Protein AF-A0A497FT63-F1 (afdb_monomer_lite)

pLDDT: mean 90.37, std 14.23, range [38.81, 98.62]

Radius of gyration: 15.06 Å; chains: 1; bounding box: 35×51×37 Å

Secondary structure (DSSP, 8-state):
----PPPHHHHHHHHHHHHHH-TT--HHHHHHHHT--HHHHHHHHHHHHHHHHH-TTS-HHHHHHHHHHHTTEEEEETTEEEEE--GGGT--SSEEEEEE-SS-EEEGGGGSTTHHHHHTT--HHHHHHHHHHHHHHH--

Structure (mmCIF, N/CA/C/O backbone):
data_AF-A0A497FT63-F1
#
_entry.id   AF-A0A497FT63-F1
#
loop_
_atom_site.group_PDB
_atom_site.id
_atom_site.type_symbol
_atom_site.label_atom_id
_atom_site.label_alt_id
_atom_site.label_comp_id
_atom_site.label_asym_id
_atom_site.label_entity_id
_atom_site.label_seq_id
_atom_site.pdbx_PDB_ins_code
_atom_site.Cartn_x
_atom_site.Cartn_y
_atom_site.Cartn_z
_atom_site.occupancy
_atom_site.B_iso_or_equiv
_atom_site.auth_seq_id
_atom_site.auth_comp_id
_atom_site.auth_asym_id
_atom_site.auth_atom_id
_atom_site.pdbx_PDB_model_num
ATOM 1 N N . MET A 1 1 ? -4.016 35.307 3.237 1.00 38.81 1 MET A N 1
ATOM 2 C CA . MET A 1 1 ? -3.147 34.121 3.041 1.00 38.81 1 MET A CA 1
ATOM 3 C C . MET A 1 1 ? -4.012 32.867 3.019 1.00 38.81 1 MET A C 1
ATOM 5 O O . MET A 1 1 ? -4.552 32.500 4.054 1.00 38.81 1 MET A O 1
ATOM 9 N N . LEU A 1 2 ? -4.182 32.224 1.861 1.00 43.06 2 LEU A N 1
ATOM 10 C CA . LEU A 1 2 ? -4.848 30.920 1.777 1.00 43.06 2 LEU A CA 1
ATOM 11 C C . LEU A 1 2 ? -3.955 29.878 2.469 1.00 43.06 2 LEU A C 1
ATOM 13 O O . LEU A 1 2 ? -2.814 29.674 2.051 1.00 43.06 2 LEU A O 1
ATOM 17 N N . LYS A 1 3 ? -4.440 29.247 3.548 1.00 43.47 3 LYS A N 1
ATOM 18 C CA . LYS A 1 3 ? -3.761 28.096 4.163 1.00 43.47 3 LYS A CA 1
ATOM 19 C C . LYS A 1 3 ? -3.584 27.040 3.071 1.00 43.47 3 LYS A C 1
ATOM 21 O O . LYS A 1 3 ? -4.569 26.527 2.552 1.00 43.47 3 LYS A O 1
ATOM 26 N N . LYS A 1 4 ? -2.337 26.751 2.692 1.00 49.94 4 LYS A N 1
ATOM 27 C CA . LYS A 1 4 ? -2.028 25.736 1.679 1.00 49.94 4 LYS A CA 1
ATOM 28 C C . LYS A 1 4 ? -2.544 24.397 2.203 1.00 49.94 4 LYS A C 1
ATOM 30 O O . LYS A 1 4 ? -2.041 23.909 3.213 1.00 49.94 4 LYS A O 1
ATOM 35 N N . GLU A 1 5 ? -3.581 23.862 1.567 1.00 61.50 5 GLU A N 1
ATOM 36 C CA . GLU A 1 5 ? -4.212 22.619 1.995 1.00 61.50 5 GLU A CA 1
ATOM 37 C C . GLU A 1 5 ? -3.162 21.499 2.074 1.00 61.50 5 GLU A C 1
ATOM 39 O O . GLU A 1 5 ? -2.316 21.336 1.188 1.00 61.50 5 GLU A O 1
ATOM 44 N N . GLU A 1 6 ? -3.156 20.756 3.180 1.00 73.94 6 GLU A N 1
ATOM 45 C CA . GLU A 1 6 ? -2.192 19.681 3.380 1.00 73.94 6 GLU A CA 1
ATOM 46 C C . GLU A 1 6 ? -2.444 18.551 2.368 1.00 73.94 6 GLU A C 1
ATOM 48 O O . GLU A 1 6 ? -3.529 17.967 2.340 1.00 73.94 6 GLU A O 1
ATOM 53 N N . SER A 1 7 ? -1.422 18.219 1.563 1.00 88.12 7 SER A N 1
ATOM 54 C CA . SER A 1 7 ? -1.468 17.109 0.597 1.00 88.12 7 SER A CA 1
ATOM 55 C C . SER A 1 7 ? -2.006 15.834 1.252 1.00 88.12 7 SER A C 1
ATOM 57 O O . SER A 1 7 ? -1.551 15.438 2.329 1.00 88.12 7 SER A O 1
ATOM 59 N N . ARG A 1 8 ? -2.915 15.137 0.557 1.00 93.62 8 ARG A N 1
ATOM 60 C CA . ARG A 1 8 ? -3.454 13.829 0.972 1.00 93.62 8 ARG A CA 1
ATOM 61 C C . ARG A 1 8 ? -2.347 12.859 1.397 1.00 93.62 8 ARG A C 1
ATOM 63 O O . ARG A 1 8 ? -2.520 12.119 2.359 1.00 93.62 8 ARG A O 1
ATOM 70 N N . VAL A 1 9 ? -1.192 12.884 0.727 1.00 94.38 9 VAL A N 1
ATOM 71 C CA . VAL A 1 9 ? -0.053 12.011 1.052 1.00 94.38 9 VAL A CA 1
ATOM 72 C C . VAL A 1 9 ? 0.530 12.327 2.433 1.00 94.38 9 VAL A C 1
ATOM 74 O O . VAL A 1 9 ? 0.893 11.407 3.162 1.00 94.38 9 VAL A O 1
ATOM 77 N N . LYS A 1 10 ? 0.587 13.604 2.830 1.00 94.75 10 LYS A N 1
ATOM 78 C CA . LYS A 1 10 ? 1.082 14.017 4.154 1.00 94.75 10 LYS A CA 1
ATOM 79 C C . LYS A 1 10 ? 0.129 13.598 5.277 1.00 94.75 10 LYS A C 1
ATOM 81 O O . LYS A 1 10 ? 0.593 13.028 6.266 1.00 94.75 10 LYS A O 1
ATOM 86 N N . LYS A 1 11 ? -1.185 13.756 5.073 1.00 95.25 11 LYS A N 1
ATOM 87 C CA . LYS A 1 11 ? -2.217 13.249 5.999 1.00 95.25 11 LYS A CA 1
ATOM 88 C C . LYS A 1 11 ? -2.091 11.735 6.191 1.00 95.25 11 LYS A C 1
ATOM 90 O O . LYS A 1 11 ? -1.981 11.255 7.318 1.00 95.25 11 LYS A O 1
ATOM 95 N N . LEU A 1 12 ? -1.979 10.992 5.086 1.00 97.38 12 LEU A N 1
ATOM 96 C CA . LEU A 1 12 ? -1.761 9.542 5.113 1.00 97.38 12 LEU A CA 1
ATOM 97 C C . LEU A 1 12 ? -0.451 9.161 5.810 1.00 97.38 12 LEU A C 1
ATOM 99 O O . LEU A 1 12 ? -0.429 8.217 6.591 1.00 97.38 12 LEU A O 1
ATOM 103 N N . LEU A 1 13 ? 0.638 9.899 5.589 1.00 96.88 13 LEU A N 1
ATOM 104 C CA . LEU A 1 13 ? 1.902 9.674 6.294 1.00 96.88 13 LEU A CA 1
ATOM 105 C C . LEU A 1 13 ? 1.762 9.835 7.808 1.00 96.88 13 LEU A C 1
ATOM 107 O O . LEU A 1 13 ? 2.331 9.039 8.554 1.00 96.88 13 LEU A O 1
ATOM 111 N N . LYS A 1 14 ? 1.026 10.852 8.266 1.00 96.69 14 LYS A N 1
ATOM 112 C CA . LYS A 1 14 ? 0.756 11.060 9.692 1.00 96.69 14 LYS A CA 1
ATOM 113 C C . LYS A 1 14 ? -0.067 9.901 10.263 1.00 96.69 14 LYS A C 1
ATOM 115 O O . LYS A 1 14 ? 0.342 9.322 11.265 1.00 96.69 14 LYS A O 1
ATOM 120 N N . ALA A 1 15 ? -1.139 9.505 9.578 1.00 97.50 15 ALA A N 1
ATOM 121 C CA . ALA A 1 15 ? -1.980 8.380 9.983 1.00 97.50 15 ALA A CA 1
ATOM 122 C C . ALA A 1 15 ? -1.206 7.055 10.047 1.00 97.50 15 ALA A C 1
ATOM 124 O O . ALA A 1 15 ? -1.251 6.356 11.053 1.00 97.50 15 ALA A O 1
ATOM 125 N N . MET A 1 16 ? -0.424 6.732 9.014 1.00 97.81 16 MET A N 1
ATOM 126 C CA . MET A 1 16 ? 0.343 5.484 8.975 1.00 97.81 16 MET A CA 1
ATOM 127 C C . MET A 1 16 ? 1.491 5.466 9.992 1.00 97.81 16 MET A C 1
ATOM 129 O O . MET A 1 16 ? 1.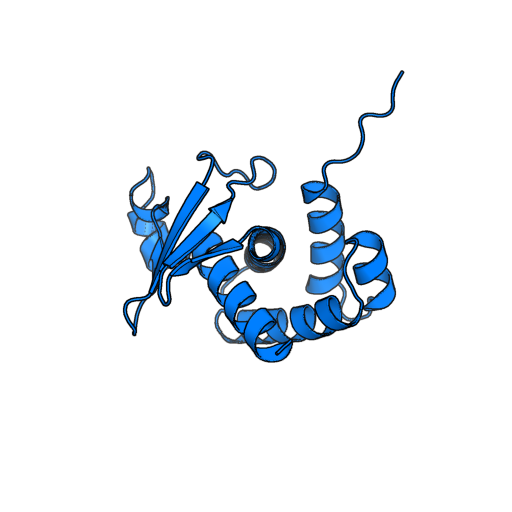845 4.402 10.488 1.00 97.81 16 MET A O 1
ATOM 133 N N . ARG A 1 17 ? 2.069 6.624 10.346 1.00 97.50 17 ARG A N 1
ATOM 134 C CA . ARG A 1 17 ? 3.027 6.706 11.463 1.00 97.50 17 ARG A CA 1
ATOM 135 C C . ARG A 1 17 ? 2.373 6.330 12.783 1.00 97.50 17 ARG A C 1
ATOM 137 O O . ARG A 1 17 ? 2.975 5.556 13.517 1.00 97.50 17 ARG A O 1
ATOM 144 N N . LEU A 1 18 ? 1.178 6.854 13.061 1.00 97.06 18 LEU A N 1
ATOM 145 C CA . LEU A 1 18 ? 0.424 6.488 14.261 1.00 97.06 18 LEU A CA 1
ATOM 146 C C . LEU A 1 18 ? 0.135 4.987 14.262 1.00 97.06 18 LEU A C 1
ATOM 148 O O . LEU A 1 18 ? 0.519 4.307 15.206 1.00 97.06 18 LEU A O 1
ATOM 152 N N . LEU A 1 19 ? -0.415 4.469 13.161 1.00 96.75 19 LEU A N 1
ATOM 153 C CA . LEU A 1 19 ? -0.776 3.058 13.019 1.00 96.75 19 LEU A CA 1
ATOM 154 C C . LEU A 1 19 ? 0.404 2.100 13.261 1.00 96.75 19 LEU A C 1
ATOM 156 O O . LEU A 1 19 ? 0.239 1.052 13.874 1.00 96.75 19 LEU A O 1
ATOM 160 N N . VAL A 1 20 ? 1.596 2.447 12.763 1.00 96.00 20 VAL A N 1
ATOM 161 C CA . VAL A 1 20 ? 2.776 1.564 12.798 1.00 96.00 20 VAL A CA 1
ATOM 162 C C . VAL A 1 20 ? 3.590 1.698 14.088 1.00 96.00 20 VAL A C 1
ATOM 164 O O . VAL A 1 20 ? 4.219 0.717 14.498 1.00 96.00 20 VAL A O 1
ATOM 167 N N . LYS A 1 21 ? 3.630 2.895 14.693 1.00 94.44 21 LYS A N 1
ATOM 168 C CA . LYS A 1 21 ? 4.501 3.202 15.842 1.00 94.44 21 LYS A CA 1
ATOM 169 C C . LYS A 1 21 ? 3.789 3.236 17.188 1.00 94.44 21 LYS A C 1
ATOM 171 O O . LYS A 1 21 ? 4.457 3.087 18.203 1.00 94.44 21 LYS A O 1
ATOM 176 N N . ASN A 1 22 ? 2.480 3.473 17.212 1.00 92.31 22 ASN A N 1
ATOM 177 C CA . ASN A 1 22 ? 1.711 3.506 18.447 1.00 92.31 22 ASN A CA 1
ATOM 178 C C . ASN A 1 22 ? 0.797 2.280 18.510 1.00 92.31 22 ASN A C 1
ATOM 180 O O . ASN A 1 22 ? -0.265 2.253 17.893 1.00 92.31 22 ASN A O 1
ATOM 184 N N . SER A 1 23 ? 1.203 1.270 19.277 1.00 83.94 23 SER A N 1
ATOM 185 C CA . SER A 1 23 ? 0.423 0.039 19.451 1.00 83.94 23 SER A CA 1
ATOM 186 C C . SER A 1 23 ? -0.942 0.270 20.107 1.00 83.94 23 SER A C 1
ATOM 188 O O . SER A 1 23 ? -1.828 -0.558 19.934 1.00 83.94 23 SER A O 1
ATOM 190 N N . PHE A 1 24 ? -1.124 1.390 20.813 1.00 89.88 24 PHE A N 1
ATOM 191 C CA . PHE A 1 24 ? -2.349 1.725 21.540 1.00 89.88 24 PHE A CA 1
ATOM 192 C C . PHE A 1 24 ? -3.268 2.693 20.786 1.00 89.88 24 PHE A C 1
ATOM 194 O O . PHE A 1 24 ? -4.333 3.027 21.295 1.00 89.88 24 PHE A O 1
ATOM 201 N N . VAL A 1 25 ? -2.880 3.173 19.595 1.00 94.44 25 VAL A N 1
ATOM 202 C CA . 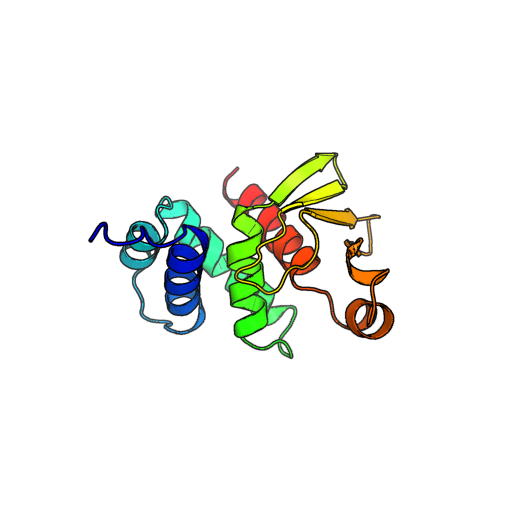VAL A 1 25 ? -3.754 4.077 18.833 1.00 94.44 25 VAL A CA 1
ATOM 203 C C . VAL A 1 25 ? -5.017 3.344 18.394 1.00 94.44 25 VAL A C 1
ATOM 205 O O . VAL A 1 25 ? -4.933 2.249 17.825 1.00 94.44 25 VAL A O 1
ATOM 208 N N . LEU A 1 26 ? -6.166 3.978 18.611 1.00 96.12 26 LEU A N 1
ATOM 209 C CA . LEU A 1 26 ? -7.457 3.481 18.153 1.00 96.12 26 LEU A CA 1
ATOM 210 C C . LEU A 1 26 ? -7.541 3.510 16.622 1.00 96.12 26 LEU A C 1
ATOM 212 O O . LEU A 1 26 ? -7.081 4.448 15.963 1.00 96.12 26 LEU A O 1
ATOM 216 N N . ASP A 1 27 ? -8.145 2.477 16.038 1.00 96.75 27 ASP A N 1
ATOM 217 C CA . ASP A 1 27 ? -8.300 2.386 14.583 1.00 96.75 27 ASP A CA 1
ATOM 218 C C . ASP A 1 27 ? -9.231 3.477 14.041 1.00 96.75 27 ASP A C 1
ATOM 220 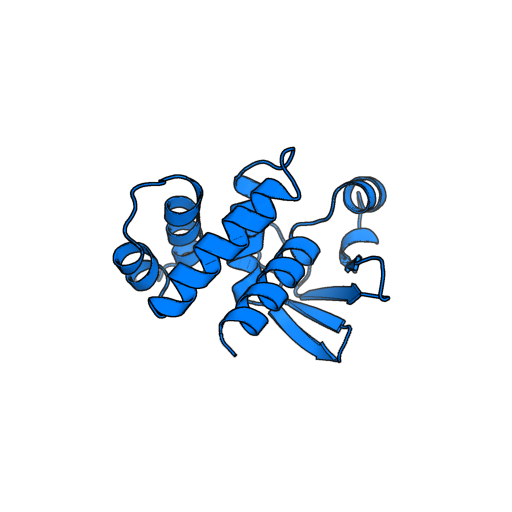O O . ASP A 1 27 ? -9.040 3.951 12.922 1.00 96.75 27 ASP A O 1
ATOM 224 N N . GLU A 1 28 ? -10.194 3.922 14.844 1.00 97.62 28 GLU A N 1
ATOM 225 C CA . GLU A 1 28 ? -11.133 5.003 14.552 1.00 97.62 28 GLU A CA 1
ATOM 226 C C . GLU A 1 28 ? -10.413 6.346 14.361 1.00 97.62 28 GLU A C 1
ATOM 228 O O . GLU A 1 28 ? -10.725 7.102 13.432 1.00 97.62 28 GLU A O 1
ATOM 233 N N . GLU A 1 29 ? -9.402 6.625 15.187 1.00 96.88 29 GLU A N 1
ATOM 234 C CA . GLU A 1 29 ? -8.579 7.833 15.072 1.00 96.88 29 GLU A CA 1
ATOM 235 C C . GLU A 1 29 ? -7.766 7.817 13.775 1.00 96.88 29 GLU A C 1
ATOM 237 O O . GLU A 1 29 ? -7.730 8.799 13.025 1.00 96.88 29 GLU A O 1
ATOM 242 N N . VAL A 1 30 ? -7.143 6.674 13.473 1.00 97.44 30 VAL A N 1
ATOM 243 C CA . VAL A 1 30 ? -6.375 6.491 12.237 1.00 97.44 30 VAL A CA 1
ATOM 244 C C . VAL A 1 30 ? -7.290 6.581 11.015 1.00 97.44 30 VAL A C 1
ATOM 246 O O . VAL A 1 30 ? -6.919 7.224 10.033 1.00 97.44 30 VAL A O 1
ATOM 249 N N . ALA A 1 31 ? -8.481 5.980 11.068 1.00 97.50 31 ALA A N 1
ATOM 250 C CA . ALA A 1 31 ? -9.474 6.008 9.996 1.00 97.50 31 ALA A CA 1
ATOM 251 C C . ALA A 1 31 ? -9.917 7.439 9.683 1.00 97.50 31 ALA A C 1
ATOM 253 O O . ALA A 1 31 ? -9.872 7.856 8.522 1.00 97.50 31 ALA A O 1
ATOM 254 N N . THR A 1 32 ? -10.237 8.211 10.723 1.00 96.81 32 THR A N 1
ATOM 255 C CA . THR A 1 32 ? -10.628 9.621 10.609 1.00 96.81 32 THR A CA 1
ATOM 256 C C . THR A 1 32 ? -9.508 10.457 9.997 1.00 96.81 32 THR A C 1
ATOM 258 O O . THR A 1 32 ? -9.728 11.181 9.026 1.00 96.81 32 THR A O 1
ATOM 261 N N . LEU A 1 33 ? -8.276 10.314 10.496 1.00 95.38 33 LEU A N 1
ATOM 262 C CA . LEU A 1 33 ? -7.131 11.074 9.991 1.00 95.38 33 LEU A CA 1
ATOM 263 C C . LEU A 1 33 ? -6.752 10.699 8.548 1.00 95.38 33 LEU A C 1
ATOM 265 O O . LEU A 1 33 ? -6.335 11.557 7.767 1.00 95.38 33 LEU A O 1
ATOM 269 N N . ALA A 1 34 ? -6.866 9.418 8.194 1.00 95.12 34 ALA A N 1
ATOM 270 C CA . ALA A 1 34 ? -6.532 8.913 6.866 1.00 95.12 34 ALA A CA 1
ATOM 271 C C . ALA A 1 34 ? -7.646 9.136 5.828 1.00 95.12 34 ALA A C 1
ATOM 273 O O . ALA A 1 34 ? -7.375 9.030 4.628 1.00 95.12 34 ALA A O 1
ATOM 274 N N . GLY A 1 35 ? -8.880 9.410 6.266 1.00 95.94 35 GLY A N 1
ATOM 275 C CA . GLY A 1 35 ? -10.064 9.385 5.407 1.00 95.94 35 GLY A CA 1
ATOM 276 C C . GLY A 1 35 ? -10.342 7.984 4.851 1.00 95.94 35 GLY A C 1
ATOM 277 O O . GLY A 1 35 ? -10.648 7.837 3.668 1.00 95.94 35 GLY A O 1
ATOM 278 N N . LEU A 1 36 ? -10.154 6.949 5.675 1.00 96.44 36 LEU A N 1
ATOM 279 C CA . LEU A 1 36 ? -10.388 5.543 5.332 1.00 96.44 36 LEU A CA 1
ATOM 280 C C . LEU A 1 36 ? -11.559 4.987 6.144 1.00 96.44 36 LEU A C 1
ATOM 282 O O . LEU A 1 36 ? -11.888 5.501 7.208 1.00 96.44 36 LEU A O 1
ATOM 286 N N . LYS A 1 37 ? -12.172 3.900 5.671 1.00 97.50 37 LYS A N 1
ATOM 287 C CA . LYS A 1 37 ? -13.168 3.172 6.468 1.00 97.50 37 LYS A CA 1
ATOM 288 C C . LYS A 1 37 ? -12.474 2.442 7.622 1.00 97.50 37 LYS A C 1
ATOM 290 O O . LYS A 1 37 ? -11.387 1.899 7.432 1.00 97.50 37 LYS A O 1
ATOM 295 N N . LEU A 1 38 ? -13.140 2.333 8.774 1.00 97.69 38 LEU A N 1
ATOM 296 C CA . LEU A 1 38 ? -12.619 1.618 9.949 1.00 97.69 38 LEU A CA 1
ATOM 297 C C . LEU A 1 38 ? -12.153 0.191 9.612 1.00 97.69 38 LEU A C 1
ATOM 299 O O . LEU A 1 38 ? -11.045 -0.204 9.963 1.00 97.69 38 LEU A O 1
ATOM 303 N N . LEU A 1 39 ? -12.961 -0.553 8.848 1.00 97.38 39 LEU A N 1
ATOM 304 C CA . LEU A 1 39 ? -12.615 -1.906 8.400 1.00 97.38 39 LEU A CA 1
ATOM 305 C C . LEU A 1 39 ? -11.314 -1.940 7.579 1.00 97.38 39 LEU A C 1
ATOM 307 O O . LEU A 1 39 ? -10.506 -2.850 7.738 1.00 97.38 39 LEU A O 1
ATOM 311 N N . GLN A 1 40 ? -11.074 -0.932 6.732 1.00 97.50 40 GLN A N 1
ATOM 312 C CA . GLN A 1 40 ? -9.835 -0.851 5.953 1.00 97.50 40 GLN A CA 1
ATOM 313 C C . GLN A 1 40 ? -8.620 -0.639 6.857 1.00 97.50 40 GLN A C 1
ATOM 315 O O . GLN A 1 40 ? -7.566 -1.201 6.577 1.00 97.50 40 GLN A O 1
ATOM 320 N N . VAL A 1 41 ? -8.756 0.146 7.930 1.00 98.12 41 VAL A N 1
ATOM 321 C CA . VAL A 1 41 ? -7.671 0.375 8.895 1.00 98.12 41 VAL A CA 1
ATOM 322 C C . VAL A 1 41 ? -7.368 -0.883 9.701 1.00 98.12 41 VAL A C 1
ATOM 324 O O . VAL A 1 41 ? -6.197 -1.244 9.792 1.00 98.12 41 VAL A O 1
ATOM 327 N N . LYS A 1 42 ? -8.394 -1.590 10.193 1.00 97.69 42 LYS A N 1
ATOM 328 C CA . LYS A 1 42 ? -8.241 -2.875 10.901 1.00 97.69 42 LYS A CA 1
ATOM 329 C C . LYS A 1 42 ? -7.472 -3.893 10.059 1.00 97.69 42 LYS A C 1
ATOM 331 O O . LYS A 1 42 ? -6.411 -4.367 10.458 1.00 97.69 42 LYS A O 1
ATOM 336 N N . VAL A 1 43 ? -7.936 -4.122 8.828 1.00 98.25 43 VAL A N 1
ATOM 337 C CA . VAL A 1 43 ? -7.264 -5.024 7.879 1.00 98.25 43 VAL A CA 1
ATOM 338 C C . VAL A 1 43 ? -5.847 -4.545 7.563 1.00 98.25 43 VAL A C 1
ATOM 340 O O . VAL A 1 43 ? -4.920 -5.351 7.474 1.00 98.25 43 VAL A O 1
ATOM 343 N N . LEU A 1 44 ? -5.641 -3.237 7.391 1.00 97.88 44 LEU A N 1
ATOM 344 C CA . LEU A 1 44 ? -4.312 -2.696 7.129 1.00 97.88 44 LEU A CA 1
ATOM 345 C C . LEU A 1 44 ? -3.365 -2.937 8.312 1.00 97.88 44 LEU A C 1
ATOM 347 O O . LEU A 1 44 ? -2.225 -3.326 8.077 1.00 97.88 44 LEU A O 1
ATOM 351 N N . ARG A 1 45 ? -3.818 -2.770 9.560 1.00 97.62 45 ARG A N 1
ATOM 352 C CA . ARG A 1 45 ? -3.021 -3.051 10.764 1.00 97.62 45 ARG A CA 1
ATOM 353 C C . ARG A 1 45 ? -2.511 -4.488 10.770 1.00 97.62 45 ARG A C 1
ATOM 355 O O . ARG A 1 45 ? -1.308 -4.701 10.909 1.00 97.62 45 ARG A O 1
ATOM 362 N N . GLU A 1 46 ? -3.402 -5.450 10.547 1.00 97.50 46 GLU A N 1
ATOM 363 C CA . GLU A 1 46 ? -3.060 -6.875 10.471 1.00 97.50 46 GLU A CA 1
ATOM 364 C C . GLU A 1 46 ? -2.050 -7.152 9.350 1.00 97.50 46 GLU A C 1
ATOM 366 O O . GLU A 1 46 ? -1.000 -7.750 9.574 1.00 97.50 46 GLU A O 1
ATOM 371 N N . VAL A 1 47 ? -2.314 -6.643 8.140 1.00 98.38 47 VAL A N 1
ATOM 372 C CA . VAL A 1 47 ? -1.426 -6.819 6.978 1.00 98.38 47 VAL A CA 1
ATOM 373 C C . VAL A 1 47 ? -0.037 -6.223 7.225 1.00 98.38 47 VAL A C 1
ATOM 375 O O . VAL A 1 47 ? 0.962 -6.794 6.783 1.00 98.38 47 VAL A O 1
ATOM 378 N N . LEU A 1 48 ? 0.054 -5.068 7.888 1.00 98.00 48 LEU A N 1
ATOM 379 C CA . LEU A 1 48 ? 1.336 -4.448 8.226 1.00 98.00 48 LEU A CA 1
ATOM 380 C C . LEU A 1 48 ? 2.063 -5.214 9.337 1.00 98.00 48 LEU A C 1
A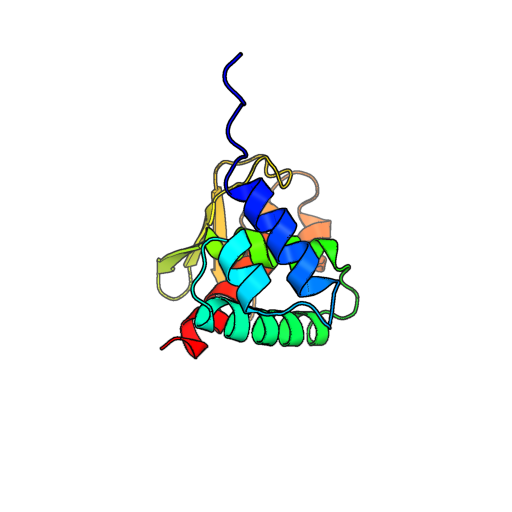TOM 382 O O . LEU A 1 48 ? 3.293 -5.282 9.297 1.00 98.00 48 LEU A O 1
ATOM 386 N N . GLY A 1 49 ? 1.326 -5.829 10.267 1.00 97.12 49 GLY A N 1
ATOM 387 C CA . GLY A 1 49 ? 1.856 -6.798 11.227 1.00 97.12 49 GLY A CA 1
ATOM 388 C C . GLY A 1 49 ? 2.508 -7.990 10.526 1.00 97.12 49 GLY A C 1
ATOM 389 O O . GLY A 1 49 ? 3.697 -8.239 10.729 1.00 97.12 49 GLY A O 1
ATOM 390 N N . ASP A 1 50 ? 1.790 -8.641 9.605 1.00 97.62 50 ASP A N 1
ATOM 391 C CA . ASP A 1 50 ? 2.329 -9.743 8.792 1.00 97.62 50 ASP A CA 1
ATOM 392 C C . ASP A 1 50 ? 3.572 -9.309 8.005 1.00 97.62 50 ASP A C 1
ATOM 394 O O . ASP A 1 50 ? 4.566 -10.030 7.921 1.00 97.62 50 ASP A O 1
ATOM 398 N N . LEU A 1 51 ? 3.532 -8.113 7.407 1.00 96.69 51 LEU A N 1
ATOM 399 C CA . LEU A 1 51 ? 4.651 -7.587 6.630 1.00 96.69 51 LEU A CA 1
ATOM 400 C C . LEU A 1 51 ? 5.897 -7.390 7.505 1.00 96.69 51 LEU A C 1
ATOM 402 O O . LEU A 1 51 ? 7.004 -7.672 7.047 1.00 96.69 51 LEU A O 1
ATOM 406 N N . ARG A 1 52 ? 5.726 -6.926 8.750 1.00 96.25 52 ARG A N 1
ATOM 407 C CA . ARG A 1 52 ? 6.819 -6.776 9.719 1.00 96.25 52 ARG A CA 1
ATOM 408 C C . ARG A 1 52 ? 7.428 -8.132 10.078 1.00 96.25 52 ARG A C 1
ATOM 410 O O . ARG A 1 52 ? 8.650 -8.236 10.116 1.00 96.25 52 ARG A O 1
ATOM 417 N N . LEU A 1 53 ? 6.602 -9.164 10.263 1.00 96.25 53 LEU A N 1
ATOM 418 C CA . LEU A 1 53 ? 7.065 -10.530 10.539 1.00 96.25 53 LEU A CA 1
ATOM 419 C C . LEU A 1 53 ? 7.823 -11.142 9.354 1.00 96.25 53 LEU A C 1
ATOM 421 O O . LEU A 1 53 ? 8.846 -11.791 9.547 1.00 96.25 53 LEU A O 1
ATOM 425 N N . LEU A 1 54 ? 7.368 -10.896 8.121 1.00 94.81 54 LEU A N 1
ATOM 426 C CA . LEU A 1 54 ? 8.047 -11.370 6.908 1.00 94.81 54 LEU A CA 1
ATOM 427 C C . LEU A 1 54 ? 9.386 -10.662 6.652 1.00 94.81 54 LEU A C 1
ATOM 429 O O . LEU A 1 54 ? 10.264 -11.217 5.992 1.00 94.81 54 LEU A O 1
ATOM 433 N N . PHE A 1 55 ? 9.542 -9.429 7.137 1.00 94.31 55 PHE A N 1
ATOM 434 C CA . PHE A 1 55 ? 10.719 -8.598 6.888 1.00 94.31 55 PHE A CA 1
ATOM 435 C C . PHE A 1 55 ? 11.245 -7.938 8.175 1.00 94.31 55 PHE A C 1
ATOM 437 O O . PHE A 1 55 ? 11.283 -6.707 8.256 1.00 94.31 55 PHE A O 1
ATOM 444 N N . PRO A 1 56 ? 11.726 -8.722 9.158 1.00 94.12 56 PRO A N 1
ATOM 445 C CA . PRO A 1 56 ? 12.068 -8.216 10.492 1.00 94.12 56 PRO A CA 1
ATOM 446 C C . PRO A 1 56 ? 13.255 -7.242 10.490 1.00 94.12 56 PRO A C 1
ATOM 448 O O . PRO A 1 56 ? 13.363 -6.382 11.355 1.00 94.12 56 PRO A O 1
ATOM 451 N N . SER A 1 57 ? 14.133 -7.323 9.486 1.00 92.38 57 SER A N 1
ATOM 452 C CA . SER A 1 57 ? 15.275 -6.411 9.327 1.00 92.38 57 SER A CA 1
ATOM 453 C C . SER A 1 57 ? 14.910 -5.057 8.701 1.00 92.38 57 SER A C 1
ATOM 455 O O . SER A 1 57 ? 15.790 -4.218 8.480 1.00 92.38 57 SER A O 1
ATOM 457 N N . LYS A 1 58 ? 13.637 -4.827 8.347 1.00 93.19 58 LYS A N 1
ATOM 458 C CA . LYS A 1 58 ? 13.194 -3.568 7.739 1.00 93.19 58 LYS A CA 1
ATOM 459 C C . LYS A 1 58 ? 12.793 -2.544 8.794 1.00 93.19 58 LYS A C 1
ATOM 461 O O . LYS A 1 58 ? 12.021 -2.864 9.689 1.00 93.19 58 LYS A O 1
ATOM 466 N N . PRO A 1 59 ? 13.236 -1.283 8.649 1.00 95.00 59 PRO A N 1
ATOM 467 C CA . PRO A 1 59 ? 12.835 -0.231 9.570 1.00 95.00 59 PRO A CA 1
ATOM 468 C C . PRO A 1 59 ? 11.362 0.143 9.372 1.00 95.00 59 PRO A C 1
ATOM 470 O O . PRO A 1 59 ? 10.834 0.067 8.259 1.00 95.00 59 PRO A O 1
ATOM 473 N N . ASP A 1 60 ? 10.733 0.691 10.413 1.00 96.12 60 ASP A N 1
ATOM 474 C CA . ASP A 1 60 ? 9.354 1.200 10.358 1.00 96.12 60 ASP A CA 1
ATOM 475 C C . ASP A 1 60 ? 9.113 2.176 9.209 1.00 96.12 60 ASP A C 1
ATOM 477 O O . ASP A 1 60 ? 8.047 2.181 8.601 1.00 96.12 60 ASP A O 1
ATOM 481 N N . SER A 1 61 ? 10.108 3.001 8.870 1.00 95.88 61 SER A N 1
ATOM 482 C CA . SER A 1 61 ? 10.005 3.949 7.758 1.00 95.88 61 SER A CA 1
ATOM 483 C C . SER A 1 61 ? 9.727 3.255 6.421 1.00 95.88 61 SER A C 1
ATOM 485 O O . SER A 1 61 ? 9.036 3.821 5.574 1.00 95.88 61 SER A O 1
ATOM 487 N N . TRP A 1 62 ? 10.210 2.024 6.229 1.00 96.31 62 TRP A N 1
ATOM 488 C CA . TRP A 1 62 ? 9.921 1.208 5.053 1.00 96.31 62 TRP A CA 1
ATOM 489 C C . TRP A 1 62 ? 8.479 0.680 5.082 1.00 96.31 62 TRP A C 1
ATOM 491 O O . TRP A 1 62 ? 7.785 0.795 4.072 1.00 96.31 62 TRP A O 1
ATOM 501 N N . ILE A 1 63 ? 8.001 0.210 6.241 1.00 97.62 63 ILE A N 1
ATOM 502 C CA . ILE A 1 63 ? 6.622 -0.275 6.440 1.00 97.62 63 ILE A CA 1
ATOM 503 C C . ILE A 1 63 ? 5.612 0.862 6.234 1.00 97.62 63 ILE A C 1
ATOM 505 O O . ILE A 1 63 ? 4.684 0.731 5.441 1.00 97.62 63 ILE A O 1
ATOM 509 N N . ILE A 1 64 ? 5.836 2.018 6.866 1.00 98.25 64 ILE A N 1
ATOM 510 C CA . ILE A 1 64 ? 4.990 3.217 6.739 1.00 98.25 64 ILE A CA 1
ATOM 511 C C . ILE A 1 64 ? 4.895 3.649 5.273 1.00 98.25 64 ILE A C 1
ATOM 513 O O . ILE A 1 64 ? 3.815 3.937 4.758 1.00 98.25 64 ILE A O 1
ATOM 517 N N . ARG A 1 65 ? 6.031 3.674 4.569 1.00 97.56 65 ARG A N 1
ATOM 518 C CA . ARG A 1 65 ? 6.080 4.025 3.146 1.00 97.56 65 ARG A CA 1
ATOM 519 C C . ARG A 1 65 ? 5.349 3.013 2.266 1.00 97.56 65 ARG A C 1
ATOM 521 O O . ARG A 1 65 ? 4.737 3.429 1.284 1.00 97.56 65 ARG A O 1
ATOM 528 N N . ALA A 1 66 ? 5.424 1.721 2.584 1.00 97.88 66 ALA A N 1
ATOM 529 C CA . ALA A 1 66 ? 4.673 0.678 1.890 1.00 97.88 66 ALA A CA 1
ATOM 530 C C . ALA A 1 66 ? 3.162 0.843 2.113 1.00 97.88 66 ALA A C 1
ATOM 532 O O . ALA A 1 66 ? 2.407 0.821 1.143 1.00 97.88 66 ALA A O 1
ATOM 533 N N . ALA A 1 67 ? 2.740 1.103 3.355 1.00 98.38 67 ALA A N 1
ATOM 534 C CA . ALA A 1 67 ? 1.347 1.351 3.718 1.00 98.38 67 ALA A CA 1
ATOM 535 C C . ALA A 1 67 ? 0.760 2.528 2.927 1.00 98.38 67 ALA A C 1
ATOM 537 O O . ALA A 1 67 ? -0.239 2.365 2.230 1.00 98.38 67 ALA A O 1
ATOM 538 N N . VAL A 1 68 ? 1.435 3.686 2.935 1.00 98.31 68 VAL A N 1
ATOM 539 C CA . VAL A 1 68 ? 0.983 4.865 2.177 1.00 98.31 68 VAL A CA 1
ATOM 540 C C . VAL A 1 68 ? 0.920 4.567 0.681 1.00 98.31 68 VAL A C 1
ATOM 542 O O . VAL A 1 68 ? -0.113 4.811 0.066 1.00 98.31 68 VAL A O 1
ATOM 545 N N . ARG A 1 69 ? 1.984 4.007 0.084 1.00 98.25 69 ARG A N 1
ATOM 546 C CA . ARG A 1 69 ? 1.997 3.695 -1.356 1.00 98.25 69 ARG A CA 1
ATOM 547 C C . ARG A 1 69 ? 0.936 2.671 -1.755 1.00 98.25 69 ARG A C 1
ATOM 549 O O . ARG A 1 69 ? 0.453 2.752 -2.879 1.00 98.25 69 ARG A O 1
ATOM 556 N N . SER A 1 70 ? 0.554 1.748 -0.867 1.00 98.50 70 SER A N 1
ATOM 557 C CA . SER A 1 70 ? -0.448 0.712 -1.164 1.00 98.50 70 SER A CA 1
ATOM 558 C C . SER A 1 70 ? -1.817 1.299 -1.533 1.00 98.50 70 SER A C 1
ATOM 560 O O . SER A 1 70 ? -2.531 0.729 -2.354 1.00 98.50 70 SER A O 1
ATOM 562 N N . LEU A 1 71 ? -2.133 2.491 -1.013 1.00 98.06 71 LEU A N 1
ATOM 563 C CA . LEU A 1 71 ? -3.355 3.245 -1.314 1.00 98.06 71 LEU A CA 1
ATOM 564 C C . LEU A 1 71 ? -3.327 3.927 -2.694 1.00 98.06 71 LEU A C 1
ATOM 566 O O . LEU A 1 71 ? -4.325 4.503 -3.122 1.00 98.06 71 LEU A O 1
ATOM 570 N N . PHE A 1 72 ? -2.189 3.871 -3.390 1.00 98.06 72 PHE A N 1
ATOM 571 C CA . PHE A 1 72 ? -1.982 4.414 -4.734 1.00 98.06 72 PHE A CA 1
ATOM 572 C C . PHE A 1 72 ? -1.544 3.332 -5.735 1.00 98.06 72 PHE A C 1
ATOM 574 O O . PHE A 1 72 ? -0.907 3.635 -6.748 1.00 98.06 72 PHE A O 1
ATOM 581 N N . VAL A 1 73 ? -1.871 2.070 -5.447 1.00 98.50 73 VAL A N 1
ATOM 582 C CA . VAL A 1 73 ? -1.661 0.936 -6.351 1.00 98.50 73 VAL A CA 1
ATOM 583 C C . VAL A 1 73 ? -2.896 0.741 -7.225 1.00 98.50 73 VAL A C 1
ATOM 585 O O . VAL A 1 73 ? -4.023 0.722 -6.733 1.00 98.50 73 VAL A O 1
ATOM 588 N N . LYS A 1 74 ? -2.679 0.540 -8.525 1.00 98.00 74 LYS A N 1
ATOM 589 C CA . LYS A 1 74 ? -3.698 0.094 -9.480 1.00 98.00 74 LYS A CA 1
ATOM 590 C C . LYS A 1 74 ? -3.287 -1.253 -10.065 1.00 98.00 74 LYS A C 1
ATOM 592 O O . LYS A 1 74 ? -2.142 -1.430 -10.478 1.00 98.00 74 LYS A O 1
ATOM 597 N N . LYS A 1 75 ? -4.211 -2.213 -10.100 1.00 97.94 75 LYS A N 1
ATOM 598 C CA . LYS A 1 75 ? -4.009 -3.490 -10.794 1.00 97.94 75 LYS A CA 1
ATOM 599 C C . LYS A 1 75 ? -4.220 -3.278 -12.294 1.00 97.94 75 LYS A C 1
ATOM 601 O O . LYS A 1 75 ? -5.259 -2.758 -12.679 1.00 97.94 75 LYS A O 1
ATOM 606 N N . VAL A 1 76 ? -3.242 -3.674 -13.108 1.00 97.44 76 VAL A N 1
ATOM 607 C CA . VAL A 1 76 ? -3.312 -3.610 -14.579 1.00 97.44 76 VAL A CA 1
ATOM 608 C C . VAL A 1 76 ? -3.710 -4.967 -15.148 1.00 97.44 76 VAL A C 1
ATOM 610 O O . VAL A 1 76 ? -4.586 -5.055 -15.998 1.00 97.44 76 VAL A O 1
ATOM 613 N N . SER A 1 77 ? -3.113 -6.045 -14.637 1.00 96.31 77 SER A N 1
ATOM 614 C CA . SER A 1 77 ? -3.458 -7.419 -15.013 1.00 96.31 77 SER A CA 1
ATOM 615 C C . SER A 1 77 ? -3.310 -8.364 -13.815 1.00 96.31 77 SER A C 1
ATOM 617 O O . SER A 1 77 ? -3.061 -7.927 -12.688 1.00 96.31 77 SER A O 1
ATOM 619 N N . LYS A 1 78 ? -3.484 -9.678 -14.017 1.00 94.81 78 LYS A N 1
ATOM 620 C CA . LYS A 1 78 ? -3.361 -10.691 -12.949 1.00 94.81 78 LYS A CA 1
ATOM 621 C C . LYS A 1 78 ? -2.051 -10.563 -12.159 1.00 94.81 78 LYS A C 1
ATOM 623 O O . LYS A 1 78 ? -2.079 -10.676 -10.935 1.00 94.81 78 LYS A O 1
ATOM 628 N N . ASN A 1 79 ? -0.957 -10.283 -12.864 1.00 97.00 79 ASN A N 1
ATOM 629 C CA . ASN A 1 79 ? 0.414 -10.322 -12.360 1.00 97.00 79 ASN A CA 1
ATOM 630 C C . ASN A 1 79 ? 1.159 -8.990 -12.541 1.00 97.00 79 ASN A C 1
ATOM 632 O O . ASN A 1 79 ? 2.387 -8.959 -12.477 1.00 97.00 79 ASN A O 1
ATOM 636 N N . HIS A 1 80 ? 0.435 -7.891 -12.773 1.00 97.88 80 HIS A N 1
ATOM 637 C CA . HIS A 1 80 ? 1.017 -6.574 -13.021 1.00 97.88 80 HIS A CA 1
ATOM 638 C C . HIS A 1 80 ? 0.216 -5.474 -12.327 1.00 97.88 80 HIS A C 1
ATOM 640 O O . HIS A 1 80 ? -1.008 -5.382 -12.448 1.00 97.88 80 HIS A O 1
ATOM 646 N N . TRP A 1 81 ? 0.939 -4.625 -11.606 1.00 98.62 81 TRP A N 1
ATOM 647 C CA . TRP A 1 81 ? 0.431 -3.461 -10.900 1.00 98.62 81 TRP A CA 1
ATOM 648 C C . TRP A 1 81 ? 1.250 -2.222 -11.248 1.00 98.62 81 TRP A C 1
ATOM 650 O O . TRP A 1 81 ? 2.458 -2.300 -11.480 1.00 98.62 81 TRP A O 1
ATOM 660 N N . VAL A 1 82 ? 0.589 -1.070 -11.217 1.00 98.31 82 VAL A N 1
ATOM 661 C CA . VAL A 1 82 ? 1.218 0.246 -11.318 1.00 98.31 82 VAL A CA 1
ATOM 662 C C . VAL A 1 82 ? 1.091 0.946 -9.972 1.00 98.31 82 VAL A C 1
ATOM 664 O O . VAL A 1 82 ? 0.008 1.016 -9.387 1.00 98.31 82 VAL A O 1
ATOM 667 N N . VAL A 1 83 ? 2.213 1.449 -9.465 1.00 98.25 83 VAL A N 1
ATOM 668 C CA . VAL A 1 83 ? 2.298 2.231 -8.230 1.00 98.25 83 VAL A CA 1
ATOM 669 C C . VAL A 1 83 ? 2.552 3.681 -8.611 1.00 98.25 83 VAL A C 1
ATOM 671 O O . VAL A 1 83 ? 3.583 3.978 -9.214 1.00 98.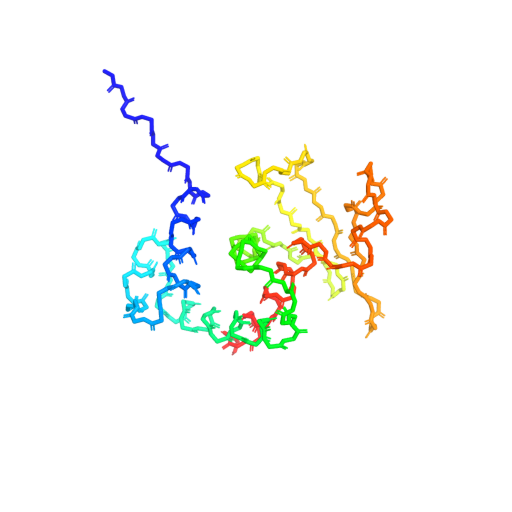25 83 VAL A O 1
ATOM 674 N N . LYS A 1 84 ? 1.648 4.593 -8.241 1.00 97.56 84 LYS A N 1
ATOM 675 C CA . LYS A 1 84 ? 1.875 6.028 -8.464 1.00 97.56 84 LYS A CA 1
ATOM 676 C C . LYS A 1 84 ? 3.122 6.487 -7.702 1.00 97.56 84 LYS A C 1
ATOM 678 O O . LYS A 1 84 ? 3.277 6.184 -6.519 1.00 97.56 84 LYS A O 1
ATOM 683 N N . GLY A 1 85 ? 3.984 7.246 -8.365 1.00 95.44 85 GLY A N 1
ATOM 684 C CA . GLY A 1 85 ? 5.114 7.917 -7.741 1.00 95.44 85 GLY A CA 1
ATOM 685 C C . GLY A 1 85 ? 4.655 9.067 -6.852 1.00 95.44 85 GLY A C 1
ATOM 686 O O . GLY A 1 85 ? 3.875 9.925 -7.268 1.00 95.44 85 GLY A O 1
ATOM 687 N N . LEU A 1 86 ? 5.132 9.075 -5.610 1.00 95.62 86 LEU A N 1
ATOM 688 C CA . LEU A 1 86 ? 4.814 10.092 -4.613 1.00 95.62 86 LEU A CA 1
ATOM 689 C C . LEU A 1 86 ? 6.064 10.924 -4.306 1.00 95.62 86 LEU A C 1
ATOM 691 O O . LEU A 1 86 ? 6.993 10.438 -3.650 1.00 95.62 86 LEU A O 1
ATOM 695 N N . LYS A 1 87 ? 6.084 12.189 -4.750 1.00 92.94 87 LYS A N 1
ATOM 696 C CA . LYS A 1 87 ? 7.213 13.112 -4.517 1.00 92.94 87 LYS A CA 1
ATOM 697 C C . LYS A 1 87 ? 7.497 13.281 -3.024 1.00 92.94 87 LYS A C 1
ATOM 699 O O . LYS A 1 87 ? 8.652 13.299 -2.619 1.00 92.94 87 LYS A O 1
ATOM 704 N N . GLU A 1 88 ? 6.457 13.290 -2.189 1.00 94.38 88 GLU A N 1
ATOM 705 C CA . GLU A 1 88 ? 6.570 13.352 -0.727 1.00 94.38 88 GLU A CA 1
ATOM 706 C C . GLU A 1 88 ? 7.288 12.135 -0.115 1.00 94.38 88 GLU A C 1
ATOM 708 O O . GLU A 1 88 ? 7.714 12.187 1.037 1.00 94.38 88 GLU A O 1
ATOM 713 N N . LEU A 1 89 ? 7.426 11.037 -0.867 1.00 92.50 89 LEU A N 1
ATOM 714 C CA . LEU A 1 89 ? 8.171 9.837 -0.479 1.00 92.50 89 LEU A CA 1
ATOM 715 C C . LEU A 1 89 ? 9.470 9.662 -1.276 1.00 92.50 89 LEU A C 1
ATOM 717 O O . LEU A 1 89 ? 9.980 8.535 -1.328 1.00 92.50 89 LEU A O 1
ATOM 721 N N . ASN A 1 90 ? 9.981 10.739 -1.880 1.00 89.88 90 ASN A N 1
ATOM 722 C CA . ASN A 1 90 ? 11.190 10.770 -2.706 1.00 89.88 90 ASN A CA 1
ATOM 723 C C . ASN A 1 90 ? 11.130 9.821 -3.914 1.00 89.88 90 ASN A C 1
ATOM 725 O O . ASN A 1 90 ? 12.126 9.190 -4.271 1.00 89.88 90 ASN A O 1
ATOM 729 N N . ASP A 1 91 ? 9.950 9.683 -4.520 1.00 91.69 91 ASP A N 1
ATOM 730 C CA . ASP A 1 91 ? 9.826 9.045 -5.826 1.00 91.69 91 ASP A CA 1
ATOM 731 C C . ASP A 1 91 ? 10.159 10.058 -6.930 1.00 91.69 91 ASP A C 1
ATOM 733 O O . ASP A 1 91 ? 9.618 11.163 -6.960 1.00 91.69 91 ASP A O 1
ATOM 737 N N . TYR A 1 92 ? 11.067 9.671 -7.825 1.00 90.31 92 TYR A N 1
ATOM 738 C CA . TYR A 1 92 ? 11.532 10.509 -8.935 1.00 90.31 92 TYR A CA 1
ATOM 739 C C . TYR A 1 92 ? 10.626 10.401 -10.168 1.00 90.31 92 TYR A C 1
ATOM 741 O O . TYR A 1 92 ? 10.409 11.383 -10.871 1.00 90.31 92 TYR A O 1
ATOM 749 N N . TYR A 1 93 ? 10.079 9.210 -10.412 1.00 90.50 93 TYR A N 1
ATOM 750 C CA . TYR A 1 93 ? 9.258 8.917 -11.584 1.00 90.50 93 TYR A CA 1
ATOM 751 C C . TYR A 1 93 ? 7.770 9.003 -11.233 1.00 90.50 93 TYR A C 1
ATOM 753 O O . TYR A 1 93 ? 7.407 8.728 -10.086 1.00 90.50 93 TYR A O 1
ATOM 761 N N . PRO A 1 94 ? 6.901 9.370 -12.193 1.00 93.75 94 PRO A N 1
ATOM 762 C CA . PRO A 1 94 ? 5.464 9.514 -11.952 1.00 93.75 94 PRO A CA 1
ATOM 763 C C . PRO A 1 94 ? 4.772 8.187 -11.626 1.00 93.75 94 PRO A C 1
ATOM 765 O O . PRO A 1 94 ? 3.731 8.190 -10.967 1.00 93.75 94 PRO A O 1
ATOM 768 N N . GLU A 1 95 ? 5.351 7.059 -12.037 1.00 95.69 95 GLU A N 1
ATOM 769 C CA . GLU A 1 95 ? 4.829 5.725 -11.770 1.00 95.69 95 GLU A CA 1
ATOM 770 C C . GLU A 1 95 ? 5.917 4.648 -11.810 1.00 95.69 95 GLU A C 1
ATOM 772 O O . GLU A 1 95 ? 7.006 4.843 -12.351 1.00 95.69 95 GLU A O 1
ATOM 777 N N . TYR A 1 96 ? 5.604 3.502 -11.207 1.00 96.06 96 TYR A N 1
ATOM 778 C CA . TYR A 1 96 ? 6.468 2.330 -11.147 1.00 96.06 96 TYR A CA 1
ATOM 779 C C . TYR A 1 96 ? 5.667 1.073 -11.459 1.00 96.06 96 TYR A C 1
ATOM 781 O O . TYR A 1 96 ? 4.592 0.856 -10.897 1.00 96.06 96 TYR A O 1
ATOM 789 N N . HIS A 1 97 ? 6.219 0.220 -12.315 1.00 96.94 97 HIS A N 1
ATOM 790 C CA . HIS A 1 97 ? 5.603 -1.040 -12.705 1.00 96.94 97 HIS A CA 1
ATOM 791 C C . HIS A 1 97 ? 6.134 -2.144 -11.806 1.00 96.94 97 HIS A C 1
ATOM 793 O O . HIS A 1 97 ? 7.346 -2.303 -11.669 1.00 96.94 97 HIS A O 1
ATOM 799 N N . VAL A 1 98 ? 5.227 -2.907 -11.207 1.00 97.38 98 VAL A N 1
ATOM 800 C CA . VAL A 1 98 ? 5.554 -4.074 -10.393 1.00 97.38 98 VAL A CA 1
ATOM 801 C C . VAL A 1 98 ? 4.901 -5.298 -11.007 1.00 97.38 98 VAL A C 1
ATOM 803 O O . VAL A 1 98 ? 3.684 -5.323 -11.191 1.00 97.38 98 VAL A O 1
ATOM 806 N N . THR A 1 99 ? 5.696 -6.320 -11.291 1.00 96.69 99 THR A N 1
ATOM 807 C CA . THR A 1 99 ? 5.226 -7.601 -11.823 1.00 96.69 99 THR A CA 1
ATOM 808 C C . THR A 1 99 ? 5.537 -8.743 -10.864 1.00 96.69 99 THR A C 1
ATOM 810 O O . THR A 1 99 ? 6.395 -8.611 -9.989 1.00 96.69 99 THR A O 1
ATOM 813 N N . PHE A 1 100 ? 4.807 -9.849 -10.993 1.00 95.81 100 PHE A N 1
ATOM 814 C CA . PHE A 1 100 ? 5.023 -11.075 -10.226 1.00 95.81 100 PHE A CA 1
ATOM 815 C C . PHE A 1 100 ? 4.955 -12.287 -11.157 1.00 95.81 100 PHE A C 1
ATOM 817 O O . PHE A 1 100 ? 3.927 -12.500 -11.794 1.00 95.81 100 PHE A O 1
ATOM 824 N N . ASP A 1 101 ? 6.026 -13.070 -11.242 1.00 92.50 101 ASP A N 1
ATOM 825 C CA . ASP A 1 101 ? 6.116 -14.223 -12.156 1.00 92.50 101 ASP A CA 1
ATOM 826 C C . ASP A 1 101 ? 5.546 -15.531 -11.573 1.00 92.50 101 ASP A C 1
ATOM 828 O O . ASP A 1 101 ? 5.377 -16.503 -12.298 1.00 92.50 101 ASP A O 1
ATOM 832 N N . GLY A 1 102 ? 5.186 -15.541 -10.287 1.00 89.75 102 GLY A N 1
ATOM 833 C CA . GLY A 1 102 ? 4.774 -16.743 -9.554 1.00 89.75 102 GLY A CA 1
ATOM 834 C C . GLY A 1 102 ? 5.678 -17.027 -8.357 1.00 89.75 102 GLY A C 1
ATOM 835 O O . GLY A 1 102 ? 5.206 -17.540 -7.346 1.00 89.75 102 GLY A O 1
ATOM 836 N N . GLU A 1 103 ? 6.928 -16.575 -8.420 1.00 89.31 103 GLU A N 1
ATOM 837 C CA . GLU A 1 103 ? 7.928 -16.761 -7.370 1.00 89.31 103 GLU A CA 1
ATOM 838 C C . GLU A 1 103 ? 8.458 -15.424 -6.853 1.00 89.31 103 GLU A C 1
ATOM 840 O O . GLU A 1 103 ? 8.607 -15.210 -5.646 1.00 89.31 103 GLU A O 1
ATOM 845 N N . LYS A 1 104 ? 8.741 -14.491 -7.765 1.00 89.81 104 LYS A N 1
ATOM 846 C CA . LYS A 1 104 ? 9.485 -13.266 -7.491 1.00 89.81 104 LYS A CA 1
ATOM 847 C C . LYS A 1 104 ? 8.742 -12.044 -7.997 1.00 89.81 104 LYS A C 1
ATOM 849 O O . LYS A 1 104 ? 8.084 -12.030 -9.034 1.00 89.81 104 LYS A O 1
ATOM 854 N N . TYR A 1 105 ? 8.875 -10.972 -7.224 1.00 93.44 105 TYR A N 1
ATOM 855 C CA . TYR A 1 105 ? 8.444 -9.651 -7.648 1.00 93.44 105 TYR A CA 1
ATOM 856 C C . TYR A 1 105 ? 9.577 -8.939 -8.380 1.00 93.44 105 TYR A C 1
ATOM 858 O O . TYR A 1 105 ? 10.719 -8.934 -7.915 1.00 93.44 105 TYR A O 1
ATOM 866 N N . SER A 1 106 ? 9.237 -8.255 -9.466 1.00 92.25 106 SER A N 1
ATOM 867 C CA . SER A 1 106 ? 10.124 -7.316 -10.149 1.00 92.25 106 SER A CA 1
ATOM 868 C C . SER A 1 106 ? 9.527 -5.916 -10.108 1.00 92.25 106 SER A C 1
ATOM 870 O O . SER A 1 106 ? 8.309 -5.758 -10.120 1.00 92.25 106 SER A O 1
ATOM 872 N N . CYS A 1 107 ? 10.374 -4.892 -10.035 1.00 93.50 107 CYS A N 1
ATOM 873 C CA . CYS A 1 107 ? 9.958 -3.496 -10.070 1.00 93.50 107 CYS A CA 1
ATOM 874 C C . CYS A 1 107 ? 10.793 -2.731 -11.090 1.00 93.50 107 CYS A C 1
ATOM 876 O O . CYS A 1 107 ? 12.021 -2.846 -11.081 1.00 93.50 107 CYS A O 1
ATOM 878 N N . SER A 1 108 ? 10.158 -1.862 -11.880 1.00 92.00 108 SER A N 1
ATOM 879 C CA . SER A 1 108 ? 10.867 -0.941 -12.776 1.00 92.00 108 SER A CA 1
ATOM 880 C C . SER A 1 108 ? 11.843 -0.035 -12.023 1.00 92.00 108 SER A C 1
ATOM 882 O O . SER A 1 108 ? 12.843 0.390 -12.583 1.00 92.00 108 SER A O 1
ATOM 884 N N . CYS A 1 109 ? 11.652 0.186 -10.713 1.00 88.44 109 CYS A N 1
ATOM 885 C CA . CYS A 1 109 ? 12.592 0.988 -9.936 1.00 88.44 109 CYS A CA 1
ATOM 886 C C . CYS A 1 109 ? 14.001 0.367 -9.816 1.00 88.44 109 CYS A C 1
ATOM 888 O O . CYS A 1 109 ? 14.921 1.034 -9.338 1.00 88.44 109 CYS A O 1
ATOM 890 N N . TYR A 1 110 ? 14.164 -0.916 -10.160 1.00 80.75 110 TYR A N 1
ATOM 891 C CA . TYR A 1 110 ? 15.441 -1.632 -10.112 1.00 80.75 110 TYR A CA 1
ATOM 892 C C . TYR A 1 110 ? 16.359 -1.322 -11.293 1.00 80.75 110 TYR A C 1
ATOM 894 O O . TYR A 1 110 ? 17.521 -1.704 -11.239 1.00 80.75 110 TYR A O 1
ATOM 902 N N . THR A 1 111 ? 15.881 -0.653 -12.340 1.00 67.19 111 THR A N 1
ATOM 903 C CA . THR A 1 111 ? 16.701 -0.300 -13.512 1.00 67.19 111 THR A CA 1
ATOM 904 C C . THR A 1 111 ? 17.273 1.118 -13.428 1.00 67.19 111 THR A C 1
ATOM 906 O O . THR A 1 111 ? 18.050 1.521 -14.285 1.00 67.19 111 THR A O 1
ATOM 909 N N . HIS A 1 112 ? 16.946 1.875 -12.376 1.00 66.19 112 HIS A N 1
ATOM 910 C CA . HIS A 1 112 ? 17.498 3.211 -12.134 1.00 66.19 112 HIS A CA 1
ATOM 911 C C . HIS A 1 112 ? 18.810 3.167 -11.330 1.00 66.19 112 HIS A C 1
ATOM 913 O O . HIS A 1 112 ? 19.159 2.143 -10.739 1.00 66.19 112 HIS A O 1
ATOM 919 N N . MET A 1 113 ? 19.513 4.304 -11.248 1.00 48.62 113 MET A N 1
ATOM 920 C CA . MET A 1 113 ? 20.718 4.500 -10.421 1.00 48.62 113 MET A CA 1
ATOM 921 C C . MET A 1 113 ? 20.528 3.877 -9.014 1.00 48.62 113 MET A C 1
ATOM 923 O O . MET A 1 113 ? 19.517 4.139 -8.365 1.00 48.62 113 MET A O 1
ATOM 927 N N . TYR A 1 114 ? 21.442 3.012 -8.545 1.00 50.62 114 TYR A N 1
ATOM 928 C CA . TYR A 1 114 ? 21.310 2.139 -7.344 1.00 50.62 114 TYR A CA 1
ATOM 929 C C . TYR A 1 114 ? 20.313 0.957 -7.437 1.00 50.62 114 TYR A C 1
ATOM 931 O O . TYR A 1 114 ? 19.774 0.489 -6.427 1.00 50.62 114 TYR A O 1
ATOM 939 N N . GLY A 1 115 ? 20.033 0.465 -8.641 1.00 54.75 115 GLY A N 1
ATOM 940 C CA . GLY A 1 115 ? 19.104 -0.635 -8.904 1.00 54.75 115 GLY A CA 1
ATOM 941 C C . GLY A 1 115 ? 19.502 -1.991 -8.306 1.00 54.75 115 GLY A C 1
ATOM 942 O O . GLY A 1 115 ? 18.676 -2.697 -7.718 1.00 54.75 115 GLY A O 1
ATOM 943 N N . TYR A 1 116 ? 20.798 -2.314 -8.361 1.00 46.53 116 TYR A N 1
ATOM 944 C CA . TYR A 1 116 ? 21.353 -3.599 -7.913 1.00 46.53 116 TYR A CA 1
ATOM 945 C C . TYR A 1 116 ? 21.243 -3.820 -6.390 1.00 46.53 116 TYR A C 1
ATOM 947 O O . TYR A 1 116 ? 20.897 -4.913 -5.939 1.00 46.53 116 TYR A O 1
ATOM 955 N N . THR A 1 117 ? 21.457 -2.781 -5.574 1.00 51.31 117 THR A N 1
ATOM 956 C CA . THR A 1 117 ? 21.293 -2.835 -4.106 1.00 51.31 117 THR A CA 1
ATOM 957 C C . THR A 1 117 ? 19.826 -2.910 -3.679 1.00 51.31 117 THR A C 1
ATOM 959 O O . THR A 1 117 ? 19.511 -3.548 -2.673 1.00 51.31 117 THR A O 1
ATOM 962 N N . ARG A 1 118 ? 18.906 -2.312 -4.452 1.00 52.44 118 ARG A N 1
ATOM 963 C CA . ARG A 1 118 ? 17.454 -2.374 -4.202 1.00 52.44 118 ARG A CA 1
ATOM 964 C C . ARG A 1 118 ? 16.840 -3.723 -4.571 1.00 52.44 118 ARG A C 1
ATOM 966 O O . ARG A 1 118 ? 15.974 -4.192 -3.830 1.00 52.44 118 ARG A O 1
ATOM 973 N N . LYS A 1 119 ? 17.328 -4.372 -5.635 1.00 53.94 119 LYS A N 1
ATOM 974 C CA . LYS A 1 119 ? 16.921 -5.734 -6.027 1.00 53.94 119 LYS A CA 1
ATOM 975 C C . LYS A 1 119 ? 17.163 -6.747 -4.900 1.00 53.94 119 LYS A C 1
ATOM 977 O O . LYS A 1 119 ? 16.304 -7.575 -4.633 1.00 53.94 119 LYS A O 1
ATOM 982 N N . LYS A 1 120 ? 18.271 -6.613 -4.159 1.00 54.06 120 LYS A N 1
ATOM 983 C CA . LYS A 1 120 ? 18.613 -7.490 -3.019 1.00 54.06 120 LYS A CA 1
ATOM 984 C C . LYS A 1 120 ? 17.733 -7.302 -1.774 1.00 54.06 120 LYS A C 1
ATOM 986 O O . LYS A 1 120 ? 17.828 -8.096 -0.847 1.00 54.06 120 LYS A O 1
ATOM 991 N N . LYS A 1 121 ? 16.927 -6.235 -1.693 1.00 65.19 121 LYS A N 1
ATOM 992 C CA . LYS A 1 121 ? 16.310 -5.795 -0.430 1.00 65.19 121 LYS A CA 1
ATOM 993 C C . LYS A 1 121 ? 14.800 -5.555 -0.492 1.00 65.19 121 LYS A C 1
ATOM 995 O O . LYS A 1 121 ? 14.273 -5.157 0.536 1.00 65.19 121 LYS A O 1
ATOM 1000 N N . ILE A 1 122 ? 14.109 -5.791 -1.609 1.00 86.06 122 ILE A N 1
ATOM 1001 C CA . ILE A 1 122 ? 12.680 -5.461 -1.801 1.00 86.06 122 ILE A CA 1
ATOM 1002 C C . ILE A 1 122 ? 12.403 -3.961 -1.587 1.00 86.06 122 ILE A C 1
ATOM 1004 O O . ILE A 1 122 ? 12.417 -3.417 -0.478 1.00 86.06 122 ILE A O 1
ATOM 1008 N N . CYS A 1 123 ? 12.144 -3.244 -2.678 1.00 91.50 123 CYS A N 1
ATOM 1009 C CA . CYS A 1 123 ? 11.807 -1.825 -2.598 1.00 91.50 123 CYS A CA 1
ATOM 1010 C C . CYS A 1 123 ? 10.429 -1.587 -1.962 1.00 91.50 123 CYS A C 1
ATOM 1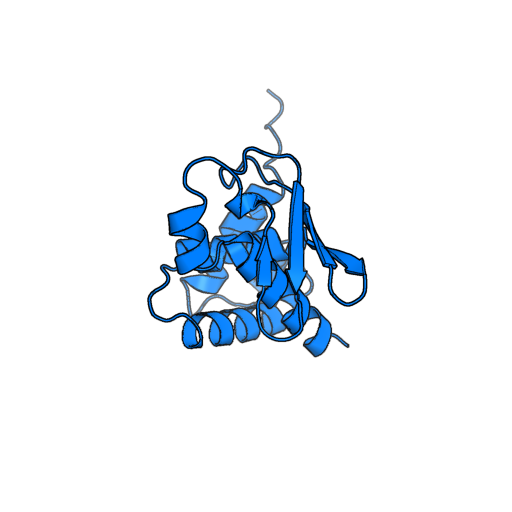012 O O . CYS A 1 123 ? 9.566 -2.464 -1.924 1.00 91.50 123 CYS A O 1
ATOM 1014 N N . GLY A 1 124 ? 10.201 -0.345 -1.526 1.00 94.12 124 GLY A N 1
ATOM 1015 C CA . GLY A 1 124 ? 8.904 0.074 -0.997 1.00 94.12 124 GLY A CA 1
ATOM 1016 C C . GLY A 1 124 ? 7.753 -0.047 -2.004 1.00 94.12 124 GLY A C 1
ATOM 1017 O O . GLY A 1 124 ? 6.613 -0.174 -1.578 1.00 94.12 124 GLY A O 1
ATOM 1018 N N . HIS A 1 125 ? 8.017 -0.045 -3.319 1.00 96.00 125 HIS A N 1
ATOM 1019 C CA . HIS A 1 125 ? 6.982 -0.252 -4.345 1.00 96.00 125 HIS A CA 1
ATOM 1020 C C . HIS A 1 125 ? 6.491 -1.702 -4.379 1.00 96.00 125 HIS A C 1
ATOM 1022 O O . HIS A 1 125 ? 5.286 -1.933 -4.370 1.00 96.00 125 HIS A O 1
ATOM 1028 N N . VAL A 1 126 ? 7.402 -2.682 -4.330 1.00 96.69 126 VAL A N 1
ATOM 1029 C CA . VAL A 1 126 ? 7.024 -4.103 -4.213 1.00 96.69 126 VAL A CA 1
ATOM 1030 C C . VAL A 1 126 ? 6.287 -4.356 -2.903 1.00 96.69 126 VAL A C 1
ATOM 1032 O O . VAL A 1 126 ? 5.238 -4.995 -2.906 1.00 96.69 126 VAL A O 1
ATOM 1035 N N . ALA A 1 127 ? 6.785 -3.805 -1.796 1.00 97.25 127 ALA A N 1
ATOM 1036 C CA . ALA A 1 127 ? 6.120 -3.902 -0.500 1.00 97.25 127 ALA A CA 1
ATOM 1037 C C . ALA A 1 127 ? 4.696 -3.324 -0.533 1.00 97.25 127 ALA A C 1
ATOM 1039 O O . ALA A 1 127 ? 3.767 -3.924 -0.002 1.00 97.25 127 ALA A O 1
ATOM 1040 N N . ALA A 1 128 ? 4.500 -2.194 -1.215 1.00 98.38 128 ALA A N 1
ATOM 1041 C CA . ALA A 1 128 ? 3.183 -1.592 -1.386 1.00 98.38 128 ALA A CA 1
ATOM 1042 C C . ALA A 1 128 ? 2.216 -2.515 -2.142 1.00 98.38 128 ALA A C 1
ATOM 1044 O O . ALA A 1 128 ? 1.065 -2.652 -1.737 1.00 98.38 128 ALA A O 1
ATOM 1045 N N . VAL A 1 129 ? 2.683 -3.193 -3.197 1.00 98.38 129 VAL A N 1
ATOM 1046 C CA . VAL A 1 129 ? 1.880 -4.186 -3.931 1.00 98.38 129 VAL A CA 1
ATOM 1047 C C . VAL A 1 129 ? 1.585 -5.410 -3.067 1.00 98.38 129 VAL A C 1
ATOM 1049 O O . VAL A 1 129 ? 0.463 -5.910 -3.071 1.00 98.38 129 VAL A O 1
ATOM 1052 N N . MET A 1 130 ? 2.558 -5.872 -2.281 1.00 97.88 130 MET A N 1
ATOM 1053 C CA . MET A 1 130 ? 2.368 -6.950 -1.311 1.00 97.88 130 MET A CA 1
ATOM 1054 C C . MET A 1 130 ? 1.280 -6.621 -0.278 1.00 97.88 130 MET A C 1
ATOM 1056 O O . MET A 1 130 ? 0.480 -7.504 0.040 1.00 97.88 130 MET A O 1
ATOM 1060 N N . VAL A 1 131 ? 1.245 -5.383 0.228 1.00 98.38 131 VAL A N 1
ATOM 1061 C CA . VAL A 1 131 ? 0.201 -4.891 1.143 1.00 98.38 131 VAL A CA 1
ATOM 1062 C C . VAL A 1 131 ? -1.136 -4.802 0.418 1.00 98.38 131 VAL A C 1
ATOM 1064 O O . VAL A 1 131 ? -2.096 -5.432 0.847 1.00 98.38 131 VAL A O 1
ATOM 1067 N N . TYR A 1 132 ? -1.184 -4.106 -0.722 1.00 98.38 132 TYR A N 1
ATOM 1068 C CA . TYR A 1 132 ? -2.394 -3.934 -1.531 1.00 98.38 132 TYR A CA 1
ATOM 1069 C C . TYR A 1 132 ? -3.081 -5.272 -1.835 1.00 98.38 132 TYR A C 1
ATOM 1071 O O . TYR A 1 132 ? -4.278 -5.424 -1.608 1.00 98.38 132 TYR A O 1
ATOM 1079 N N . ARG A 1 133 ? -2.317 -6.276 -2.288 1.00 97.50 133 ARG A N 1
ATOM 1080 C CA . ARG A 1 133 ? -2.846 -7.610 -2.607 1.00 97.50 133 ARG A CA 1
ATOM 1081 C C . ARG A 1 133 ? -3.446 -8.314 -1.389 1.00 97.50 133 ARG A C 1
ATOM 1083 O O . ARG A 1 133 ? -4.457 -8.993 -1.534 1.00 97.50 133 ARG A O 1
ATOM 1090 N N . ARG A 1 134 ? -2.809 -8.202 -0.218 1.00 97.75 134 ARG A N 1
ATOM 1091 C CA . ARG A 1 134 ? -3.280 -8.844 1.021 1.00 97.75 134 ARG A CA 1
ATOM 1092 C C . ARG A 1 134 ? -4.499 -8.130 1.599 1.00 97.75 134 ARG A C 1
ATOM 1094 O O . ARG A 1 134 ? -5.438 -8.808 1.992 1.00 97.75 134 ARG A O 1
ATOM 1101 N N . VAL A 1 135 ? -4.511 -6.795 1.579 1.00 97.88 135 VAL A N 1
ATOM 1102 C CA . VAL A 1 135 ? -5.677 -5.986 1.967 1.00 97.88 135 VAL A CA 1
ATOM 1103 C C . VAL A 1 135 ? -6.871 -6.326 1.081 1.00 97.88 135 VAL A C 1
ATOM 1105 O O . VAL A 1 135 ? -7.933 -6.646 1.597 1.00 97.88 135 VAL A O 1
ATOM 1108 N N . LEU A 1 136 ? -6.692 -6.328 -0.245 1.00 96.25 136 LEU A N 1
ATOM 1109 C CA . LEU A 1 136 ? -7.778 -6.630 -1.179 1.00 96.25 136 LEU A CA 1
ATOM 1110 C C . LEU A 1 136 ? -8.368 -8.025 -0.940 1.00 96.25 136 LEU A C 1
ATOM 1112 O O . LEU A 1 136 ? -9.578 -8.170 -0.974 1.00 96.25 136 LEU A O 1
ATOM 1116 N N . ARG A 1 137 ? -7.529 -9.028 -0.653 1.00 96.00 137 ARG A N 1
ATOM 1117 C CA . ARG A 1 137 ? -7.984 -10.399 -0.372 1.00 96.00 137 ARG A CA 1
ATOM 1118 C C . ARG A 1 137 ? -8.778 -10.522 0.935 1.00 96.00 137 ARG A C 1
ATOM 1120 O O . ARG A 1 137 ? -9.596 -11.416 1.039 1.00 96.00 137 ARG A O 1
ATOM 1127 N N . ARG A 1 138 ? -8.499 -9.673 1.929 1.00 96.94 138 ARG A N 1
ATOM 1128 C CA . ARG A 1 138 ? -9.172 -9.671 3.244 1.00 96.94 138 ARG A CA 1
ATOM 1129 C C . ARG A 1 138 ? -10.447 -8.822 3.279 1.00 96.94 138 ARG A C 1
ATOM 1131 O O . ARG A 1 138 ? -11.198 -8.905 4.239 1.00 96.94 138 ARG A O 1
ATOM 1138 N N . LEU A 1 139 ? -10.643 -7.963 2.279 1.00 93.06 139 LEU A N 1
ATOM 1139 C CA . LEU A 1 139 ? -11.830 -7.112 2.135 1.00 93.06 139 LEU A CA 1
ATOM 1140 C C . LEU A 1 139 ? -12.856 -7.665 1.133 1.00 93.06 139 LEU A C 1
ATOM 1142 O O . LEU A 1 139 ? -13.894 -7.035 0.942 1.00 93.06 139 LEU A O 1
ATOM 1146 N N . GLN A 1 140 ? -12.523 -8.763 0.456 1.00 77.31 140 GLN A N 1
ATOM 1147 C CA . GLN A 1 140 ? -13.424 -9.547 -0.390 1.00 77.31 140 GLN A CA 1
ATOM 1148 C C . GLN A 1 140 ? -14.128 -10.591 0.464 1.00 77.31 140 GLN A C 1
ATOM 1150 O O . GLN A 1 140 ? -15.324 -10.815 0.195 1.00 77.31 140 GLN A O 1
#

Foldseek 3Di:
DPPPDDDLLVLLLVLLCCLQPPPPDQLVVSCVSNVHDSLLSVQLSVLLVVVCVVQVVDDSLLSSLLSSQLVQWDDPDPFKIKTAADVVNVGPDRIKIWGDPPDDIDIPVLVDDVNVVCRVRPHSNNSNVSSNVSSVVVVD

Sequence (140 aa):
MLKKEESRVKKLLKAMRLLVKNSFVLDEEVATLAGLKLLQVKVLREVLGDLRLLFPSKPDSWIIRAAVRSLFVKKVSKNHWVVKGLKELNDYYPEYHVTFDGEKYSCSCYTHMYGYTRKKKICGHVAAVMVYRRVLRRLQ